Protein AF-A0A545W9U3-F1 (afdb_monomer_lite)

Radius of gyration: 33.88 Å; chains: 1; bounding box: 74×32×114 Å

Secondary structure (DSSP, 8-state):
-----------------------TTTTSB-TT-B---TTSPSSSSPBSTT-EEETTEEE-TTTSPPPPPSSBPTT-B---TTSPPPSSPBPTT-EEETTEEE-HHHHTT-

Sequence (110 aa):
MKFTTAFAAVAAFTGVASAAAIEARDTCEPEYGVCYAPGQPDPSRPCCDGLICVADRCRDPKKLAPPEPTCLAKYATCYVAGGPQPDKPCCEGLICAADRCRDPKEETAA

Structure (mmCIF, N/CA/C/O backbone):
data_AF-A0A545W9U3-F1
#
_entry.id   AF-A0A545W9U3-F1
#
loop_
_atom_site.group_PDB
_atom_site.id
_atom_site.type_symbol
_atom_site.label_atom_id
_atom_site.label_alt_id
_atom_site.label_comp_id
_atom_site.label_asym_id
_atom_site.label_entity_id
_atom_site.label_seq_id
_atom_site.pdbx_PDB_ins_code
_atom_site.Cartn_x
_atom_site.Cartn_y
_atom_site.Cartn_z
_atom_site.occupancy
_atom_site.B_iso_or_equiv
_atom_site.auth_seq_id
_atom_site.auth_comp_id
_atom_site.auth_asym_id
_atom_site.auth_atom_id
_atom_site.pdbx_PDB_model_num
ATOM 1 N N . MET A 1 1 ? 49.603 16.171 -82.600 1.00 35.59 1 MET A N 1
ATOM 2 C CA . MET A 1 1 ? 49.914 14.870 -81.977 1.00 35.59 1 MET A CA 1
ATOM 3 C C . MET A 1 1 ? 49.562 14.938 -80.501 1.00 35.59 1 MET A C 1
ATOM 5 O O . MET A 1 1 ? 49.890 15.937 -79.884 1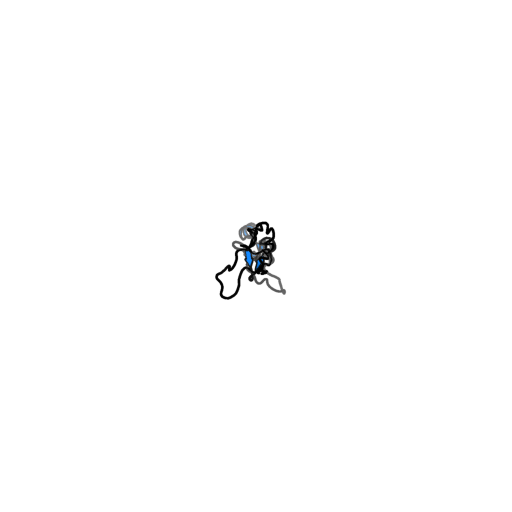.00 35.59 1 MET A O 1
ATOM 9 N N . LYS A 1 2 ? 48.960 13.852 -79.997 1.00 40.81 2 LYS A N 1
ATOM 10 C CA . LYS A 1 2 ? 48.914 13.387 -78.597 1.00 40.81 2 LYS A CA 1
ATOM 11 C C . LYS A 1 2 ? 48.114 14.213 -77.578 1.00 40.81 2 LYS A C 1
ATOM 13 O O . LYS A 1 2 ? 48.627 15.064 -76.865 1.00 40.81 2 LYS A O 1
ATOM 18 N N . PHE A 1 3 ? 46.845 13.815 -77.497 1.00 50.31 3 PHE A N 1
ATOM 19 C CA . PHE A 1 3 ? 46.022 13.806 -76.292 1.00 50.31 3 PHE A CA 1
ATOM 20 C C . PHE A 1 3 ? 46.666 12.928 -75.210 1.00 50.31 3 PHE A C 1
ATOM 22 O O . PHE A 1 3 ? 47.103 11.818 -75.520 1.00 50.31 3 PHE A O 1
ATOM 29 N N . THR A 1 4 ? 46.653 13.390 -73.957 1.00 56.72 4 THR A N 1
ATOM 30 C CA . THR A 1 4 ? 46.927 12.544 -72.787 1.00 56.72 4 THR A CA 1
ATOM 31 C C . THR A 1 4 ? 45.918 12.864 -71.675 1.00 56.72 4 THR A C 1
ATOM 33 O O . THR A 1 4 ? 45.869 13.978 -71.166 1.00 56.72 4 THR A O 1
ATOM 36 N N . THR A 1 5 ? 45.072 11.864 -71.425 1.00 56.12 5 THR A N 1
ATOM 37 C CA . THR A 1 5 ? 44.301 11.432 -70.236 1.00 56.12 5 THR A CA 1
ATOM 38 C C . THR A 1 5 ? 44.798 11.984 -68.877 1.00 56.12 5 THR A C 1
ATOM 40 O O . THR A 1 5 ? 45.991 12.199 -68.726 1.00 56.12 5 THR A O 1
ATOM 43 N N . ALA A 1 6 ? 44.000 12.183 -67.811 1.00 52.25 6 ALA A N 1
ATOM 44 C CA . ALA A 1 6 ? 43.123 11.198 -67.163 1.00 52.25 6 ALA A CA 1
ATOM 45 C C . ALA A 1 6 ? 42.349 11.754 -65.923 1.00 52.25 6 ALA A C 1
ATOM 47 O O . ALA A 1 6 ? 42.885 12.546 -65.160 1.00 52.25 6 ALA A O 1
ATOM 48 N N . PHE A 1 7 ? 41.125 11.233 -65.742 1.00 52.44 7 PHE A N 1
ATOM 49 C CA . PHE A 1 7 ? 40.384 10.823 -64.524 1.00 52.44 7 PHE A CA 1
ATOM 50 C C . PHE A 1 7 ? 40.226 11.716 -63.264 1.00 52.44 7 PHE A C 1
ATOM 52 O O . PHE A 1 7 ? 41.108 11.834 -62.427 1.00 52.44 7 PHE A O 1
ATOM 59 N N . ALA A 1 8 ? 38.976 12.180 -63.101 1.00 51.16 8 ALA A N 1
ATOM 60 C CA . ALA A 1 8 ? 38.078 12.058 -61.939 1.00 51.16 8 ALA A CA 1
ATOM 61 C C . ALA A 1 8 ? 38.610 12.254 -60.500 1.00 51.16 8 ALA A C 1
ATOM 63 O O . ALA A 1 8 ? 39.245 11.375 -59.926 1.00 51.16 8 ALA A O 1
ATOM 64 N N . ALA A 1 9 ? 38.109 13.306 -59.845 1.00 54.91 9 ALA A N 1
ATOM 65 C CA . ALA A 1 9 ? 37.859 13.308 -58.404 1.00 54.91 9 ALA A CA 1
ATOM 66 C C . ALA A 1 9 ? 36.526 14.024 -58.121 1.00 54.91 9 ALA A C 1
ATOM 68 O O . ALA A 1 9 ? 36.459 15.249 -58.045 1.00 54.91 9 ALA A O 1
ATOM 69 N N . VAL A 1 10 ? 35.443 13.249 -57.998 1.00 56.56 10 VAL A N 1
ATOM 70 C CA . VAL A 1 10 ? 34.200 13.710 -57.366 1.00 56.56 10 VAL A CA 1
ATOM 71 C C . VAL A 1 10 ? 34.453 13.663 -55.862 1.00 56.56 10 VAL A C 1
ATOM 73 O O . VAL A 1 10 ? 34.342 12.606 -55.245 1.00 56.56 10 VAL A O 1
ATOM 76 N N . ALA A 1 11 ? 34.862 14.788 -55.275 1.00 57.91 11 ALA A N 1
ATOM 77 C CA . ALA A 1 11 ? 34.883 14.928 -53.826 1.00 57.91 11 ALA A CA 1
ATOM 78 C C . ALA A 1 11 ? 33.439 15.136 -53.360 1.00 57.91 11 ALA A C 1
ATOM 80 O O . ALA A 1 11 ? 32.806 16.150 -53.653 1.00 57.91 11 ALA A O 1
ATOM 81 N N . ALA A 1 12 ? 32.915 14.099 -52.715 1.00 49.75 12 ALA A N 1
ATOM 82 C CA . ALA A 1 12 ? 31.580 14.034 -52.161 1.00 49.75 12 ALA A CA 1
ATOM 83 C C . ALA A 1 12 ? 31.296 15.214 -51.220 1.00 49.75 12 ALA A C 1
ATOM 85 O O . ALA A 1 12 ? 32.116 15.581 -50.380 1.00 49.75 12 ALA A O 1
ATOM 86 N N . PHE A 1 13 ? 30.085 15.755 -51.341 1.00 50.56 13 PHE A N 1
ATOM 87 C CA . PHE A 1 13 ? 29.460 16.610 -50.346 1.00 50.56 13 PHE A CA 1
ATOM 88 C C . PHE A 1 13 ? 29.344 15.836 -49.024 1.00 50.56 13 PHE A C 1
ATOM 90 O O . PHE A 1 13 ? 28.379 15.101 -48.818 1.00 50.56 13 PHE A O 1
ATOM 97 N N . THR A 1 14 ? 30.301 15.980 -48.108 1.00 52.69 14 THR A N 1
ATOM 98 C CA . THR A 1 14 ? 30.049 15.639 -46.705 1.00 52.69 14 THR A CA 1
ATOM 99 C C . THR A 1 14 ? 29.362 16.831 -46.077 1.00 52.69 14 THR A C 1
ATOM 101 O O . THR A 1 14 ? 29.979 17.848 -45.760 1.00 52.69 14 THR A O 1
ATOM 104 N N . GLY A 1 15 ? 28.040 16.698 -46.036 1.00 45.81 15 GLY A N 1
ATOM 105 C CA . GLY A 1 15 ? 27.109 17.666 -45.509 1.00 45.81 15 GLY A CA 1
ATOM 106 C C . GLY A 1 15 ? 27.466 18.141 -44.108 1.00 45.81 15 GLY A C 1
ATOM 107 O O . GLY A 1 15 ? 28.088 17.452 -43.301 1.00 45.81 15 GLY A O 1
ATOM 108 N N . VAL A 1 16 ? 27.006 19.357 -43.855 1.00 54.44 16 VAL A N 1
ATOM 109 C CA . VAL A 1 16 ? 26.900 19.975 -42.545 1.00 54.44 16 VAL A CA 1
ATOM 110 C C . VAL A 1 16 ? 26.032 19.063 -41.676 1.00 54.44 16 VAL A C 1
ATOM 112 O O . VAL A 1 16 ? 24.808 19.106 -41.746 1.00 54.44 16 VAL A O 1
ATOM 115 N N . ALA A 1 17 ? 26.652 18.195 -40.888 1.00 45.91 17 ALA A N 1
ATOM 116 C CA . ALA A 1 17 ? 25.996 17.600 -39.741 1.00 45.91 17 ALA A CA 1
ATOM 117 C C . ALA A 1 17 ? 26.395 18.465 -38.553 1.00 45.91 17 ALA A C 1
ATOM 119 O O . ALA A 1 17 ? 27.476 18.309 -37.986 1.00 45.91 17 ALA A O 1
ATOM 120 N N . SER A 1 18 ? 25.534 19.431 -38.225 1.00 44.44 18 SER A N 1
ATOM 121 C CA . SER A 1 18 ? 25.475 20.004 -36.886 1.00 44.44 18 SER A CA 1
ATOM 122 C C . SER A 1 18 ? 25.634 18.843 -35.917 1.00 44.44 18 SER A C 1
ATOM 124 O O . SER A 1 18 ? 24.826 17.915 -35.967 1.00 44.44 18 SER A O 1
ATOM 126 N N . ALA A 1 19 ? 26.710 18.849 -35.125 1.00 39.56 19 ALA A N 1
ATOM 127 C CA . ALA A 1 19 ? 26.887 17.897 -34.047 1.00 39.56 19 ALA A CA 1
ATOM 128 C C . ALA A 1 19 ? 25.586 17.921 -33.252 1.00 39.56 19 ALA A C 1
ATOM 130 O O . ALA A 1 19 ? 25.248 18.929 -32.626 1.00 39.56 19 ALA A O 1
ATOM 131 N N . ALA A 1 20 ? 24.803 16.856 -33.419 1.00 39.38 20 ALA A N 1
ATOM 132 C CA . ALA A 1 20 ? 23.566 16.680 -32.710 1.00 39.38 20 ALA A CA 1
ATOM 133 C C . ALA A 1 20 ? 23.922 16.849 -31.239 1.00 39.38 20 ALA A C 1
ATOM 135 O O . ALA A 1 20 ? 24.862 16.224 -30.742 1.00 39.38 20 ALA A O 1
ATOM 136 N N . ALA A 1 21 ? 23.195 17.733 -30.565 1.00 40.38 21 ALA A N 1
ATOM 137 C CA . ALA A 1 21 ? 22.996 17.606 -29.144 1.00 40.38 21 ALA A CA 1
ATOM 138 C C . ALA A 1 21 ? 22.440 16.193 -28.930 1.00 40.38 21 ALA A C 1
ATOM 140 O O . ALA A 1 21 ? 21.241 15.973 -29.064 1.00 40.38 21 ALA A O 1
ATOM 141 N N . ILE A 1 22 ? 23.326 15.214 -28.731 1.00 45.16 22 ILE A N 1
ATOM 142 C CA . ILE A 1 22 ? 22.921 13.895 -28.278 1.00 45.16 22 ILE A CA 1
ATOM 143 C C . ILE A 1 22 ? 22.509 14.134 -26.840 1.00 45.16 22 ILE A C 1
ATOM 145 O O . ILE A 1 22 ? 23.309 14.507 -25.978 1.00 45.16 22 ILE A O 1
ATOM 149 N N . GLU A 1 23 ? 21.197 14.090 -26.683 1.00 42.12 23 GLU A N 1
ATOM 150 C CA . GLU A 1 23 ? 20.459 14.417 -25.493 1.00 42.12 23 GLU A CA 1
ATOM 151 C C . GLU A 1 23 ? 21.028 13.641 -24.304 1.00 42.12 23 GLU A C 1
ATOM 153 O O . GLU A 1 23 ? 21.067 12.414 -24.289 1.00 42.12 23 GLU A O 1
ATOM 158 N N . ALA A 1 24 ? 21.374 14.351 -23.234 1.00 41.72 24 ALA A N 1
ATOM 159 C CA . ALA A 1 24 ? 21.502 13.762 -21.905 1.00 41.72 24 ALA A CA 1
ATOM 160 C C . ALA A 1 24 ? 20.111 13.376 -21.334 1.00 41.72 24 ALA A C 1
ATOM 162 O O . ALA A 1 24 ? 19.800 13.682 -20.187 1.00 41.72 24 ALA A O 1
ATOM 163 N N . ARG A 1 25 ? 19.252 12.765 -22.165 1.00 47.12 25 ARG A N 1
ATOM 164 C CA . ARG A 1 25 ? 17.919 12.229 -21.840 1.00 47.12 25 ARG A CA 1
ATOM 165 C C . ARG A 1 25 ? 17.840 10.703 -21.969 1.00 47.12 25 ARG A C 1
ATOM 167 O O . ARG A 1 25 ? 16.855 10.131 -21.532 1.00 47.12 25 ARG A O 1
ATOM 174 N N . ASP A 1 26 ? 18.873 10.043 -22.498 1.00 54.59 26 ASP A N 1
ATOM 175 C CA . ASP A 1 26 ? 18.878 8.592 -22.763 1.00 54.59 26 ASP A CA 1
ATOM 176 C C . ASP A 1 26 ? 19.371 7.706 -21.598 1.00 54.59 26 ASP A C 1
ATOM 178 O O . ASP A 1 26 ? 19.534 6.496 -21.757 1.00 54.59 26 ASP A O 1
ATOM 182 N N . THR A 1 27 ? 19.651 8.262 -20.415 1.00 75.69 27 THR A N 1
ATOM 183 C CA . THR A 1 27 ? 20.176 7.477 -19.277 1.00 75.69 27 THR A CA 1
ATOM 184 C C . THR A 1 27 ? 19.120 7.042 -18.269 1.00 75.69 27 THR A C 1
ATOM 186 O O . THR A 1 27 ? 19.445 6.269 -17.368 1.00 75.69 27 THR A O 1
ATOM 189 N N . CYS A 1 28 ? 17.878 7.505 -18.400 1.00 82.00 28 CYS A N 1
ATOM 190 C CA . CYS A 1 28 ? 16.791 7.126 -17.511 1.00 82.00 28 CYS A CA 1
ATOM 191 C C . CYS A 1 28 ? 15.500 6.853 -18.287 1.00 82.00 28 CYS A C 1
ATOM 193 O O . CYS A 1 28 ? 15.281 7.367 -19.380 1.00 82.00 28 CYS A O 1
ATOM 195 N N . GLU A 1 29 ? 14.648 6.008 -17.720 1.00 89.75 29 GLU A N 1
ATOM 196 C CA . GLU A 1 29 ? 13.389 5.598 -18.328 1.00 89.75 29 GLU A CA 1
ATOM 197 C C . GLU A 1 29 ? 12.254 6.555 -17.915 1.00 89.75 29 GLU A C 1
ATOM 199 O O . GLU A 1 29 ? 12.112 6.867 -16.723 1.00 89.75 29 GLU A O 1
ATOM 204 N N . PRO A 1 30 ? 11.433 7.030 -18.870 1.00 90.88 30 PRO A N 1
ATOM 205 C CA . PRO A 1 30 ? 10.297 7.900 -18.581 1.00 90.88 30 PRO A CA 1
ATOM 206 C C . PRO A 1 30 ? 9.185 7.136 -17.847 1.00 90.88 30 PRO A C 1
ATOM 208 O O . PRO A 1 30 ? 9.258 5.923 -17.645 1.00 90.88 30 PRO A O 1
ATOM 211 N N . GLU A 1 31 ? 8.104 7.825 -17.470 1.00 89.38 31 GLU A N 1
ATOM 212 C CA . GLU A 1 31 ? 6.928 7.164 -16.891 1.00 89.38 31 GLU A CA 1
ATOM 213 C C . GLU A 1 31 ? 6.433 6.042 -17.822 1.00 89.38 31 GLU A C 1
ATOM 215 O O . GLU A 1 31 ? 6.294 6.234 -19.028 1.00 89.38 31 GLU A O 1
ATOM 220 N N . TYR A 1 32 ? 6.174 4.859 -17.262 1.00 89.88 32 TYR A N 1
ATOM 221 C CA . TYR A 1 32 ? 5.857 3.614 -17.976 1.00 89.88 32 TYR A CA 1
ATOM 222 C C . TYR A 1 32 ? 6.987 2.974 -18.801 1.00 89.88 32 TYR A C 1
ATOM 224 O O . TYR A 1 32 ? 6.742 1.900 -19.363 1.00 89.88 32 TYR A O 1
ATOM 232 N N . GLY A 1 33 ? 8.191 3.554 -18.823 1.00 89.62 33 GLY A N 1
ATOM 233 C CA . GLY A 1 33 ? 9.403 2.931 -19.362 1.00 89.62 33 GLY A CA 1
ATOM 234 C C . GLY A 1 33 ? 9.799 1.668 -18.592 1.00 89.62 33 GLY A C 1
ATOM 235 O O . GLY A 1 33 ? 9.346 1.455 -17.464 1.00 89.62 33 GLY A O 1
ATOM 236 N N . VAL A 1 34 ? 10.588 0.793 -19.220 1.00 89.62 34 VAL A N 1
ATOM 237 C CA . VAL A 1 34 ? 10.931 -0.534 -18.676 1.00 89.62 34 VAL A CA 1
ATOM 238 C C . VAL A 1 34 ? 12.213 -0.428 -17.859 1.00 89.62 34 VAL A C 1
ATOM 240 O O . VAL A 1 34 ? 13.295 -0.253 -18.410 1.00 89.62 34 VAL A O 1
ATOM 243 N N . CYS A 1 35 ? 12.093 -0.556 -16.540 1.00 88.38 35 CYS A N 1
ATOM 244 C CA . CYS A 1 35 ? 13.217 -0.430 -15.607 1.00 88.38 35 CYS A CA 1
ATOM 245 C C . CYS A 1 35 ? 13.819 -1.774 -15.189 1.00 88.38 35 CYS A C 1
ATOM 247 O O . CYS A 1 35 ? 14.962 -1.801 -14.733 1.00 88.38 35 CYS A O 1
ATOM 249 N N . TYR A 1 36 ? 13.093 -2.881 -15.374 1.00 87.38 36 TYR A N 1
ATOM 250 C CA . TYR A 1 36 ? 13.593 -4.234 -15.139 1.00 87.38 36 TYR A CA 1
ATOM 251 C C . TYR A 1 36 ? 13.406 -5.097 -16.384 1.00 87.38 36 TYR A C 1
ATOM 253 O O . TYR A 1 36 ? 12.335 -5.117 -16.992 1.00 87.38 36 TYR A O 1
ATOM 261 N N . ALA A 1 37 ? 14.452 -5.835 -16.747 1.00 80.31 37 ALA A N 1
ATOM 262 C CA . ALA A 1 37 ? 14.385 -6.888 -17.746 1.00 80.31 37 ALA A CA 1
ATOM 263 C C . ALA A 1 37 ? 14.914 -8.200 -17.142 1.00 80.31 37 ALA A C 1
ATOM 265 O O . ALA A 1 37 ? 15.957 -8.193 -16.481 1.00 80.31 37 ALA A O 1
ATOM 266 N N . PRO A 1 38 ? 14.244 -9.342 -17.377 1.00 77.56 38 PRO A N 1
ATOM 267 C CA . PRO A 1 38 ? 14.690 -10.620 -16.839 1.00 77.56 38 PRO A CA 1
ATOM 268 C C . PRO A 1 38 ? 16.112 -10.944 -17.317 1.00 77.56 38 PRO A C 1
ATOM 270 O O . PRO A 1 38 ? 16.411 -10.885 -18.510 1.00 77.56 38 PRO A O 1
ATOM 273 N N . GLY A 1 39 ? 16.992 -11.293 -16.374 1.00 76.12 39 GLY A N 1
ATOM 274 C CA . GLY A 1 39 ? 18.399 -11.607 -16.650 1.00 76.12 39 GLY A CA 1
ATOM 275 C C . GLY A 1 39 ? 19.350 -10.403 -16.681 1.00 76.12 39 GLY A C 1
ATOM 276 O O . GLY A 1 39 ? 20.526 -10.580 -16.993 1.00 76.12 39 GLY A O 1
ATOM 277 N N . GLN A 1 40 ? 18.877 -9.201 -16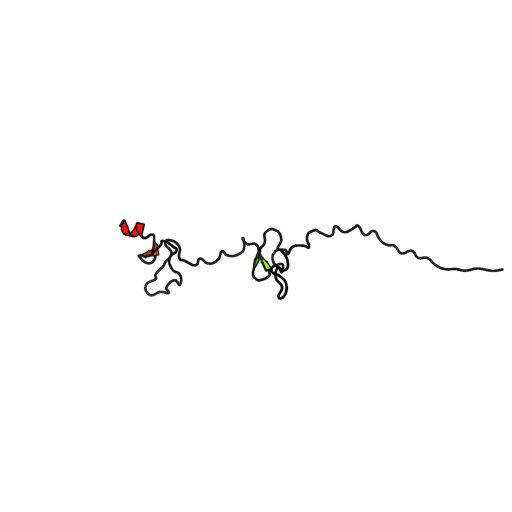.350 1.00 75.44 40 GLN A N 1
ATOM 278 C CA . GLN A 1 40 ? 19.695 -8.003 -16.131 1.00 75.44 40 GLN A CA 1
ATOM 279 C C . GLN A 1 40 ? 19.757 -7.658 -14.627 1.00 75.44 40 GLN A C 1
ATOM 281 O O . GLN A 1 40 ? 18.905 -8.120 -13.863 1.00 75.44 40 GLN A O 1
ATOM 286 N N . PRO A 1 41 ? 20.758 -6.880 -14.168 1.00 70.25 41 PRO A N 1
ATOM 287 C CA . PRO A 1 41 ? 20.775 -6.363 -12.798 1.00 70.25 41 PRO A CA 1
ATOM 288 C C . PRO A 1 41 ? 19.536 -5.498 -12.517 1.00 70.25 41 PRO A C 1
ATOM 290 O O . PRO A 1 41 ? 18.989 -4.886 -13.434 1.00 70.25 41 PRO A O 1
ATOM 293 N N . ASP A 1 42 ? 19.096 -5.465 -11.256 1.00 68.38 42 ASP A N 1
ATOM 294 C CA . ASP A 1 42 ? 17.943 -4.683 -10.791 1.00 68.38 42 ASP A CA 1
ATOM 295 C C . ASP A 1 42 ? 18.391 -3.349 -10.150 1.00 68.38 42 ASP A C 1
ATOM 297 O O . ASP A 1 42 ? 19.256 -3.378 -9.266 1.00 68.38 42 ASP A O 1
ATOM 301 N N . PRO A 1 43 ? 17.829 -2.191 -10.560 1.00 64.06 43 PRO A N 1
ATOM 302 C CA . PRO A 1 43 ? 17.105 -1.964 -11.809 1.00 64.06 43 PRO A CA 1
ATOM 303 C C . PRO A 1 43 ? 18.078 -1.927 -12.996 1.00 64.06 43 PRO A C 1
ATOM 305 O O . PRO A 1 43 ? 19.194 -1.412 -12.906 1.00 64.06 43 PRO A O 1
ATOM 308 N N . SER A 1 44 ? 17.640 -2.435 -14.143 1.00 70.69 44 SER A N 1
ATOM 309 C CA . SER A 1 44 ? 18.461 -2.495 -15.358 1.00 70.69 44 SER A CA 1
ATOM 310 C C . SER A 1 44 ? 18.679 -1.104 -15.943 1.00 70.69 44 SER A C 1
ATOM 312 O O . SER A 1 44 ? 19.696 -0.844 -16.588 1.00 70.69 44 SER A O 1
ATOM 314 N N . ARG A 1 45 ? 17.718 -0.204 -15.697 1.00 79.62 45 ARG A N 1
ATOM 315 C CA . ARG A 1 45 ? 17.783 1.222 -16.012 1.00 79.62 45 ARG A CA 1
ATOM 316 C C . ARG A 1 45 ? 17.091 2.047 -14.923 1.00 79.62 45 ARG A C 1
ATOM 318 O O . ARG A 1 45 ? 16.013 1.656 -14.472 1.00 79.62 45 ARG A O 1
ATOM 325 N N . PRO A 1 46 ? 17.672 3.183 -14.498 1.00 87.31 46 PRO A N 1
ATOM 326 C CA . PRO A 1 46 ? 17.041 4.055 -13.515 1.00 87.31 46 PRO A CA 1
ATOM 327 C C . PRO A 1 46 ? 15.833 4.774 -14.128 1.00 87.31 46 PRO A C 1
ATOM 329 O O . PRO A 1 46 ? 15.827 5.086 -15.316 1.00 87.31 46 PRO A O 1
ATOM 332 N N . CYS A 1 47 ? 14.821 5.077 -13.321 1.00 90.50 47 CYS A N 1
ATOM 333 C CA . CYS A 1 47 ? 13.679 5.877 -13.760 1.00 90.50 47 CYS A CA 1
ATOM 334 C C . CYS A 1 47 ? 13.962 7.382 -13.605 1.00 90.50 47 CYS A C 1
ATOM 336 O O . CYS A 1 47 ? 14.605 7.794 -12.638 1.00 90.50 47 CYS A O 1
ATOM 338 N N . CYS A 1 48 ? 13.492 8.206 -14.546 1.00 90.00 48 CYS A N 1
ATOM 339 C CA . CYS A 1 48 ? 13.675 9.662 -14.498 1.00 90.00 48 CYS A CA 1
ATOM 340 C C . CYS A 1 48 ? 12.819 10.320 -13.401 1.00 90.00 48 CYS A C 1
ATOM 342 O O . CYS A 1 48 ? 11.873 9.722 -12.902 1.00 90.00 48 CYS A O 1
ATOM 344 N N . ASP A 1 49 ? 13.118 11.576 -13.053 1.00 88.19 49 ASP A N 1
ATOM 345 C CA . ASP A 1 49 ? 12.187 12.494 -12.369 1.00 88.19 49 ASP A CA 1
ATOM 346 C C . ASP A 1 49 ? 11.565 11.986 -11.048 1.00 88.19 49 ASP A C 1
ATOM 348 O O . ASP A 1 49 ? 10.446 12.349 -10.685 1.00 88.19 49 ASP A O 1
ATOM 352 N N . GLY A 1 50 ? 12.294 11.147 -10.302 1.00 86.00 50 GLY A N 1
ATOM 353 C CA . GLY A 1 50 ? 11.830 10.599 -9.019 1.00 86.00 50 GLY A CA 1
ATOM 354 C C . GLY A 1 50 ? 10.771 9.496 -9.143 1.00 86.00 50 GLY A C 1
ATOM 355 O O . GLY A 1 50 ? 10.131 9.142 -8.152 1.00 86.00 50 GLY A O 1
ATOM 356 N N . LEU A 1 51 ? 10.585 8.951 -10.345 1.00 91.44 51 LEU A N 1
ATOM 357 C CA . LEU A 1 51 ? 9.810 7.739 -10.586 1.00 91.44 51 LEU A CA 1
ATOM 358 C C . LEU A 1 51 ? 10.502 6.526 -9.936 1.00 91.44 51 LEU A C 1
ATOM 360 O O . LEU A 1 51 ? 11.725 6.489 -9.795 1.00 91.44 51 LEU A O 1
ATOM 364 N N . ILE A 1 52 ? 9.723 5.507 -9.577 1.00 90.81 52 ILE A N 1
ATOM 365 C CA . ILE A 1 52 ? 10.227 4.256 -8.994 1.00 90.81 52 ILE A CA 1
ATOM 366 C C . ILE A 1 52 ? 9.907 3.055 -9.886 1.00 90.81 52 ILE A C 1
ATOM 368 O O . ILE A 1 52 ? 8.907 3.059 -10.605 1.00 90.81 52 ILE A O 1
ATOM 372 N N . CYS A 1 53 ? 10.753 2.025 -9.836 1.00 90.50 53 CYS A N 1
ATOM 373 C CA . CYS A 1 53 ? 10.536 0.785 -10.575 1.00 90.50 53 CYS A CA 1
ATOM 374 C C . CYS A 1 53 ? 9.532 -0.106 -9.833 1.00 90.50 53 CYS A C 1
ATOM 376 O O . CYS A 1 53 ? 9.811 -0.568 -8.729 1.00 90.50 53 CYS A O 1
ATOM 378 N N . VAL A 1 54 ? 8.353 -0.327 -10.417 1.00 89.25 54 VAL A N 1
ATOM 379 C CA . VAL A 1 54 ? 7.287 -1.165 -9.848 1.00 89.25 54 VAL A CA 1
ATOM 380 C C . VAL A 1 54 ? 6.699 -2.035 -10.948 1.00 89.25 54 VAL A C 1
ATOM 382 O O . VAL A 1 54 ? 6.243 -1.515 -11.967 1.00 89.25 54 VAL A O 1
ATOM 385 N N . ALA A 1 55 ? 6.686 -3.355 -10.731 1.00 87.50 55 ALA A N 1
ATOM 386 C CA . ALA A 1 55 ? 6.245 -4.336 -11.727 1.00 87.50 55 ALA A CA 1
ATOM 387 C C . ALA A 1 55 ? 6.906 -4.092 -13.101 1.00 87.50 55 ALA A C 1
ATOM 389 O O . ALA A 1 55 ? 6.237 -3.879 -14.113 1.00 87.50 55 ALA A O 1
ATOM 390 N N . ASP A 1 56 ? 8.239 -4.037 -13.089 1.00 90.00 56 ASP A N 1
ATOM 391 C CA . ASP A 1 56 ? 9.127 -3.865 -14.245 1.00 90.00 56 ASP A CA 1
ATOM 392 C C . ASP A 1 56 ? 9.053 -2.521 -14.974 1.00 90.00 56 ASP A C 1
ATOM 394 O O . ASP A 1 56 ? 9.748 -2.311 -15.974 1.00 90.00 56 ASP A O 1
ATOM 398 N N . ARG A 1 57 ? 8.239 -1.581 -14.482 1.00 91.25 57 ARG A N 1
ATOM 399 C CA . ARG A 1 57 ? 8.054 -0.279 -15.121 1.00 91.25 57 ARG A CA 1
ATOM 400 C C . ARG A 1 57 ? 8.207 0.892 -14.173 1.00 91.25 57 ARG A C 1
ATOM 402 O O . ARG A 1 57 ? 7.838 0.831 -13.004 1.00 91.25 57 ARG A O 1
ATOM 409 N N . CYS A 1 58 ? 8.665 2.005 -14.722 1.00 92.50 58 CYS A N 1
ATOM 410 C CA . CYS A 1 58 ? 8.713 3.268 -14.011 1.00 92.50 58 CYS A CA 1
ATOM 411 C C . CYS A 1 58 ? 7.296 3.776 -13.730 1.00 92.50 58 CYS A C 1
ATOM 413 O O . CYS A 1 58 ? 6.430 3.823 -14.616 1.00 92.50 58 CYS A O 1
ATOM 415 N N . ARG A 1 59 ? 7.043 4.135 -12.476 1.00 92.50 59 ARG A N 1
ATOM 416 C CA . ARG A 1 59 ? 5.761 4.634 -11.981 1.00 92.50 59 ARG A CA 1
ATOM 417 C C . ARG A 1 59 ? 5.990 5.835 -11.086 1.00 92.50 59 ARG A C 1
ATOM 419 O O . ARG A 1 59 ? 6.938 5.864 -10.305 1.00 92.50 59 ARG A O 1
ATOM 426 N N . ASP A 1 60 ? 5.093 6.807 -11.187 1.00 92.19 60 ASP A N 1
ATOM 427 C CA . ASP A 1 60 ? 5.050 7.903 -10.230 1.00 92.19 60 ASP A CA 1
ATOM 428 C C . ASP A 1 60 ? 4.565 7.344 -8.885 1.00 92.19 60 ASP A C 1
ATOM 430 O O . ASP A 1 60 ? 3.430 6.856 -8.816 1.00 92.19 60 ASP A O 1
ATOM 434 N N . PRO A 1 61 ? 5.380 7.402 -7.815 1.00 88.12 61 PRO A N 1
ATOM 435 C CA . PRO A 1 61 ? 4.976 6.903 -6.506 1.00 88.12 61 PRO A CA 1
ATOM 436 C C . PRO A 1 61 ? 3.706 7.584 -5.982 1.00 88.12 61 PRO A C 1
ATOM 438 O O . PRO A 1 61 ? 2.971 6.978 -5.211 1.00 88.12 61 PRO A O 1
ATOM 441 N N . LYS A 1 62 ? 3.392 8.807 -6.430 1.00 87.25 62 LYS A N 1
ATOM 442 C CA . LYS A 1 62 ? 2.163 9.528 -6.061 1.00 87.25 62 LYS A CA 1
ATOM 443 C C . LYS A 1 62 ? 0.912 8.971 -6.741 1.00 87.25 62 LYS A C 1
ATOM 445 O O . LYS A 1 62 ? -0.190 9.214 -6.258 1.00 87.25 62 LYS A O 1
ATOM 450 N N . LYS A 1 63 ? 1.067 8.270 -7.870 1.00 87.44 63 LYS A N 1
ATOM 451 C CA . LYS A 1 63 ? -0.028 7.617 -8.612 1.00 87.44 63 LYS A CA 1
ATOM 452 C C . LYS A 1 63 ? -0.223 6.161 -8.201 1.00 87.44 63 LYS A C 1
ATOM 454 O O . LYS A 1 63 ? -1.208 5.543 -8.604 1.00 87.44 63 LYS A O 1
ATOM 459 N N . LEU A 1 64 ? 0.710 5.598 -7.436 1.00 85.00 64 LEU A N 1
ATOM 460 C CA . LEU A 1 64 ? 0.533 4.282 -6.850 1.00 85.00 64 LEU A CA 1
ATOM 461 C C . LEU A 1 64 ? -0.463 4.394 -5.702 1.00 85.00 64 LEU A C 1
ATOM 463 O O . LEU A 1 64 ? -0.363 5.288 -4.860 1.00 85.00 64 LEU A O 1
ATOM 467 N N . ALA A 1 65 ? -1.434 3.482 -5.681 1.00 77.75 65 ALA A N 1
ATOM 468 C CA . ALA A 1 65 ? -2.284 3.344 -4.514 1.00 77.75 65 ALA A CA 1
ATOM 469 C C . ALA A 1 65 ? -1.380 3.085 -3.297 1.00 77.75 65 ALA A C 1
ATOM 471 O O . ALA A 1 65 ? -0.435 2.292 -3.407 1.00 77.75 65 ALA A O 1
ATOM 472 N N . PRO A 1 66 ? -1.630 3.749 -2.154 1.00 74.06 66 PRO A N 1
ATOM 473 C CA . PRO A 1 66 ? -0.919 3.413 -0.935 1.00 74.06 66 PRO A CA 1
ATOM 474 C C . PRO A 1 66 ? -1.117 1.918 -0.656 1.00 74.06 66 PRO A C 1
ATOM 476 O O . PRO A 1 66 ? -2.175 1.375 -0.998 1.00 74.06 66 PRO A O 1
ATOM 479 N N . PRO A 1 67 ? -0.120 1.241 -0.060 1.00 72.81 67 PRO A N 1
ATOM 480 C CA . PRO A 1 67 ? -0.290 -0.148 0.333 1.00 72.81 67 PRO A CA 1
ATOM 481 C C . PRO A 1 67 ? -1.557 -0.272 1.178 1.00 72.81 67 PRO A C 1
ATOM 483 O O . PRO A 1 67 ? -1.830 0.586 2.025 1.00 72.81 67 PRO A O 1
ATOM 486 N N . GLU A 1 68 ? -2.347 -1.317 0.926 1.00 77.62 68 GLU A N 1
ATOM 487 C CA . GLU A 1 68 ? -3.527 -1.556 1.743 1.00 77.62 68 GLU A CA 1
ATOM 488 C C . GLU A 1 68 ? -3.105 -1.672 3.212 1.00 77.62 68 GLU A C 1
ATOM 490 O O . GLU A 1 68 ? -2.124 -2.358 3.521 1.00 77.62 68 GLU A O 1
ATOM 495 N N . PRO A 1 69 ? -3.825 -1.016 4.135 1.00 82.38 69 PRO A N 1
ATOM 496 C CA . PRO A 1 69 ? -3.486 -1.098 5.542 1.00 82.38 69 PRO A CA 1
ATOM 497 C C . PRO A 1 69 ? -3.594 -2.557 5.993 1.00 82.38 69 PRO A C 1
ATOM 499 O O . PRO A 1 69 ? -4.557 -3.254 5.662 1.00 82.38 69 PRO A O 1
ATOM 502 N N . THR A 1 70 ? -2.600 -3.019 6.747 1.00 90.25 70 THR A N 1
ATOM 503 C CA . THR A 1 70 ? -2.543 -4.380 7.308 1.00 90.25 70 THR A CA 1
ATOM 504 C C . THR A 1 70 ? -3.422 -4.539 8.550 1.00 90.25 70 THR A C 1
ATOM 506 O O . THR A 1 70 ? -3.583 -5.645 9.058 1.00 90.25 70 THR A O 1
ATOM 509 N N . CYS A 1 71 ? -4.003 -3.439 9.033 1.00 93.62 71 CYS A N 1
ATOM 510 C CA . CYS A 1 71 ? -4.825 -3.379 10.229 1.00 93.62 71 CYS A CA 1
ATOM 511 C C . CYS A 1 71 ? -5.996 -2.400 10.064 1.00 93.62 71 CYS A C 1
ATOM 513 O O . CYS A 1 71 ? -5.999 -1.523 9.198 1.00 93.62 71 CYS A O 1
ATOM 515 N N . LEU A 1 72 ? -7.006 -2.559 10.912 1.00 94.00 72 LEU A N 1
ATOM 516 C CA . LEU A 1 72 ? -8.188 -1.715 10.989 1.00 94.00 72 LEU A CA 1
ATOM 517 C C . LEU A 1 72 ? -7.893 -0.464 11.827 1.00 94.00 72 LEU A C 1
ATOM 519 O O . LEU A 1 72 ? -7.471 -0.557 12.983 1.00 94.00 72 LEU A O 1
ATOM 523 N N . ALA A 1 73 ? -8.139 0.710 11.247 1.00 93.69 73 ALA A N 1
ATOM 524 C CA . ALA A 1 73 ? -7.949 1.996 11.915 1.00 93.69 73 ALA A CA 1
ATOM 525 C C . ALA A 1 73 ? -8.892 2.184 13.120 1.00 93.69 73 ALA A C 1
ATOM 527 O O . ALA A 1 73 ? -9.886 1.472 13.274 1.00 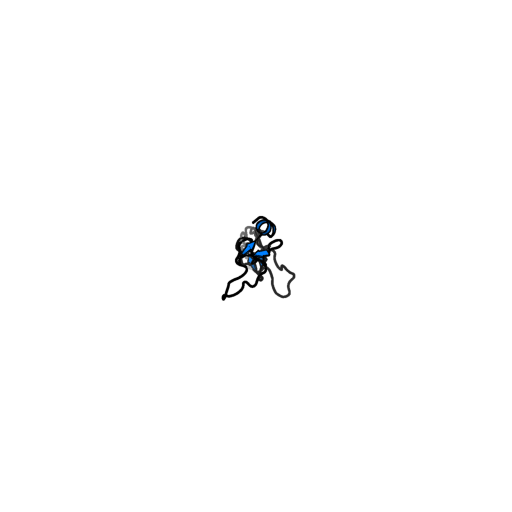93.69 73 ALA A O 1
ATOM 528 N N . LYS A 1 74 ? -8.631 3.194 13.960 1.00 93.62 74 LYS A N 1
ATOM 529 C CA . LYS A 1 74 ? -9.550 3.581 15.042 1.00 93.62 74 LYS A CA 1
ATOM 530 C C . LYS A 1 74 ? -10.954 3.836 14.478 1.00 93.62 74 LYS A C 1
ATOM 532 O O . LYS A 1 74 ? -11.118 4.491 13.453 1.00 93.62 74 LYS A O 1
ATOM 537 N N . TYR A 1 75 ? -11.955 3.277 15.145 1.00 93.50 75 TYR A N 1
ATOM 538 C CA . TYR A 1 75 ? -13.365 3.235 14.759 1.00 93.50 75 TYR A CA 1
ATOM 539 C C . TYR A 1 75 ? -13.693 2.499 13.456 1.00 93.50 75 TYR A C 1
ATOM 541 O O . TYR A 1 75 ? -14.844 2.537 13.012 1.00 93.50 75 TYR A O 1
ATOM 549 N N . ALA A 1 76 ? -12.747 1.787 12.846 1.00 93.69 76 ALA A N 1
ATOM 550 C CA . ALA A 1 76 ? -13.092 0.812 11.823 1.00 93.69 76 ALA A CA 1
ATOM 551 C C . ALA A 1 76 ? -13.873 -0.350 12.453 1.00 93.69 76 ALA A C 1
ATOM 553 O O . ALA A 1 76 ? -13.709 -0.669 13.633 1.00 93.69 76 ALA A O 1
ATOM 554 N N . THR A 1 77 ? -14.762 -0.950 11.669 1.00 94.25 77 THR A N 1
ATOM 555 C CA . THR A 1 77 ? -15.575 -2.090 12.097 1.00 94.25 77 THR A CA 1
ATOM 556 C C . THR A 1 77 ? -14.683 -3.316 12.232 1.00 94.25 77 THR A C 1
ATOM 558 O O . THR A 1 77 ? -14.071 -3.717 11.248 1.00 94.25 77 THR A O 1
ATOM 561 N N . CYS A 1 78 ? -14.604 -3.884 13.433 1.00 92.62 78 CYS A N 1
ATOM 562 C CA . CYS A 1 78 ? -13.820 -5.086 13.735 1.00 92.62 78 CYS A CA 1
ATOM 563 C C . CYS A 1 78 ? -14.686 -6.334 13.916 1.00 92.62 78 CYS A C 1
ATOM 565 O O . CYS A 1 78 ? -14.161 -7.443 13.915 1.00 92.62 78 CYS A O 1
ATOM 567 N N . TYR A 1 79 ? -16.002 -6.162 14.047 1.00 93.38 79 TYR A N 1
ATOM 568 C CA . TYR A 1 79 ? -16.950 -7.262 14.106 1.00 93.38 79 TYR A CA 1
ATOM 569 C C . TYR A 1 79 ? -18.266 -6.874 13.434 1.00 93.38 79 TYR A C 1
ATOM 571 O O . TYR A 1 79 ? -18.709 -5.731 13.523 1.00 93.38 79 TYR A O 1
ATOM 579 N N . VAL A 1 80 ? -18.898 -7.827 12.752 1.00 91.88 80 VAL A N 1
ATOM 580 C CA . VAL A 1 80 ? -20.240 -7.656 12.174 1.00 91.88 80 VAL A CA 1
ATOM 581 C C . VAL A 1 80 ? -21.116 -8.831 12.593 1.00 91.88 80 VAL A C 1
ATOM 583 O O . VAL A 1 80 ? -20.869 -9.968 12.192 1.00 91.88 80 VAL A O 1
ATOM 586 N N . ALA A 1 81 ? -22.164 -8.583 13.381 1.00 89.31 81 ALA A N 1
ATOM 587 C CA . ALA A 1 81 ? -23.084 -9.639 13.801 1.00 89.31 81 ALA A CA 1
ATOM 588 C C . ALA A 1 81 ? -23.821 -10.244 12.591 1.00 89.31 81 ALA A C 1
ATOM 590 O O . ALA A 1 81 ? -24.548 -9.548 11.885 1.00 89.31 81 ALA A O 1
ATOM 591 N N . GLY A 1 82 ? -23.628 -11.544 12.345 1.00 89.12 82 GLY A N 1
ATOM 592 C CA . GLY A 1 82 ? -24.270 -12.260 11.234 1.00 89.12 82 GLY A CA 1
ATOM 593 C C . GLY A 1 82 ? -23.766 -11.882 9.835 1.00 89.12 82 GLY A C 1
ATOM 594 O O . GLY A 1 82 ? -24.380 -12.283 8.849 1.00 89.12 82 GLY A O 1
ATOM 595 N N . GLY A 1 83 ? -22.673 -11.120 9.737 1.00 89.00 83 GLY A N 1
ATOM 596 C CA . GLY A 1 83 ? -22.075 -10.685 8.476 1.00 89.00 83 GLY A CA 1
ATOM 597 C C . GLY A 1 83 ? -20.647 -11.202 8.269 1.00 89.00 83 GLY A C 1
ATOM 598 O O . GLY A 1 83 ? -20.107 -11.913 9.124 1.00 89.00 83 GLY A O 1
ATOM 599 N N . PRO A 1 84 ? -20.022 -10.849 7.132 1.00 88.44 84 PRO A N 1
ATOM 600 C CA . PRO A 1 84 ? -18.618 -11.148 6.893 1.00 88.44 84 PRO A CA 1
ATOM 601 C C . PRO A 1 84 ? -17.751 -10.415 7.920 1.00 88.44 84 PRO A C 1
ATOM 603 O O . PRO A 1 84 ? -17.890 -9.206 8.114 1.00 88.44 84 PRO A O 1
ATOM 606 N N . GLN A 1 85 ? -16.868 -11.162 8.582 1.00 87.44 85 GLN A N 1
ATOM 607 C CA . GLN A 1 85 ? -15.911 -10.576 9.512 1.00 87.44 85 GLN A CA 1
ATOM 608 C C . GLN A 1 85 ? -14.765 -9.924 8.736 1.00 87.44 85 GLN A C 1
ATOM 610 O O . GLN A 1 85 ? -14.334 -10.483 7.723 1.00 87.44 85 GLN A O 1
ATOM 615 N N . PRO A 1 86 ? -14.260 -8.770 9.197 1.00 88.00 86 PRO A N 1
ATOM 616 C CA . PRO A 1 86 ? -13.051 -8.195 8.637 1.00 88.00 86 PRO A CA 1
ATOM 617 C C . PRO A 1 86 ? -11.873 -9.152 8.849 1.00 88.00 86 PRO A C 1
ATOM 619 O O . PRO A 1 86 ? -11.699 -9.748 9.909 1.00 88.00 86 PRO A O 1
ATOM 622 N N . ASP A 1 87 ? -11.047 -9.279 7.821 1.00 88.75 87 ASP A N 1
ATOM 623 C CA . ASP A 1 87 ? -9.879 -10.160 7.737 1.00 88.75 87 ASP A CA 1
ATOM 624 C C . ASP A 1 87 ? -8.644 -9.611 8.471 1.00 88.75 87 ASP A C 1
ATOM 626 O O . ASP A 1 87 ? -7.603 -10.266 8.530 1.00 88.75 87 ASP A O 1
ATOM 630 N N . LYS A 1 88 ? -8.753 -8.410 9.049 1.00 90.56 88 LYS A N 1
ATOM 631 C CA . LYS A 1 88 ? -7.640 -7.661 9.637 1.00 90.56 88 LYS A CA 1
ATOM 632 C C . LYS A 1 88 ? -7.889 -7.377 11.120 1.00 90.56 88 LYS A C 1
ATOM 634 O O . LYS A 1 88 ? -9.013 -7.042 11.492 1.00 90.56 88 LYS A O 1
ATOM 639 N N . PRO A 1 89 ? -6.855 -7.455 11.976 1.00 93.00 89 PRO A N 1
ATOM 640 C CA . PRO A 1 89 ? -6.965 -7.035 13.368 1.00 93.00 89 PRO A CA 1
ATOM 641 C C . PRO A 1 89 ? -7.037 -5.506 13.473 1.00 93.00 89 PRO A C 1
ATOM 643 O O . PRO A 1 89 ? -6.676 -4.788 12.540 1.00 93.00 89 PRO A O 1
ATOM 646 N N . CYS A 1 90 ? -7.444 -4.993 14.634 1.00 94.88 90 CYS A N 1
ATOM 647 C CA . CYS A 1 90 ? -7.262 -3.578 14.954 1.00 94.88 90 CYS A CA 1
ATOM 648 C C . CYS A 1 90 ? -5.775 -3.200 14.967 1.00 94.88 90 CYS A C 1
ATOM 650 O O . CYS A 1 90 ? -4.924 -4.017 15.323 1.00 94.88 90 CYS A O 1
ATOM 652 N N . CYS A 1 91 ? -5.460 -1.971 14.551 1.00 94.81 91 CYS A N 1
ATOM 653 C CA . CYS A 1 91 ? -4.090 -1.462 14.592 1.00 94.81 91 CYS A CA 1
ATOM 654 C C . CYS A 1 91 ? -3.530 -1.438 16.023 1.00 94.81 91 CYS A C 1
ATOM 656 O O . CYS A 1 91 ? -4.280 -1.473 16.998 1.00 94.81 91 CYS A O 1
ATOM 658 N N . GLU A 1 92 ? -2.201 -1.392 16.139 1.00 92.44 92 GLU A N 1
ATOM 659 C CA . GLU A 1 92 ? -1.486 -1.491 17.415 1.00 92.44 92 GLU A CA 1
ATOM 660 C C . GLU A 1 92 ? -2.050 -0.541 18.485 1.00 92.44 92 GLU A C 1
ATOM 662 O O . GLU A 1 92 ? -2.287 0.640 18.235 1.00 92.44 92 GLU 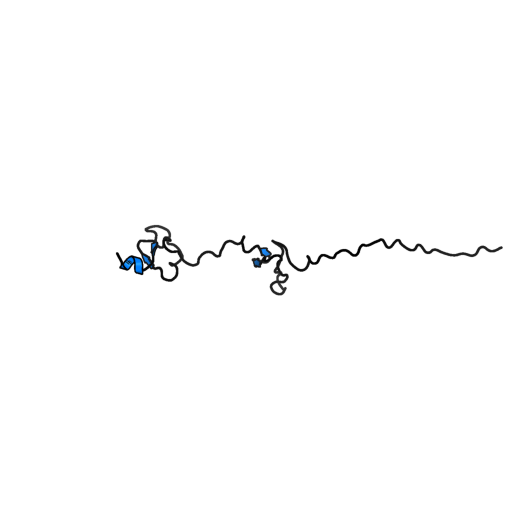A O 1
ATOM 667 N N . GLY A 1 93 ? -2.283 -1.079 19.685 1.00 91.31 93 GLY A N 1
ATOM 668 C CA . GLY A 1 93 ? -2.840 -0.337 20.818 1.00 91.31 93 GLY A CA 1
ATOM 669 C C . GLY A 1 93 ? -4.368 -0.246 20.853 1.00 91.31 93 GLY A C 1
ATOM 670 O O . GLY A 1 93 ? -4.908 0.132 21.890 1.00 91.31 93 GLY A O 1
ATOM 671 N N . LEU A 1 94 ? -5.071 -0.638 19.786 1.00 94.62 94 LEU A N 1
ATOM 672 C CA . LEU A 1 94 ? -6.532 -0.673 19.742 1.00 94.62 94 LEU A CA 1
ATOM 673 C C . LEU A 1 94 ? -7.072 -2.071 20.072 1.00 94.62 94 LEU A C 1
ATOM 675 O O . LEU A 1 94 ? -6.478 -3.091 19.724 1.00 94.62 94 LEU A O 1
ATOM 679 N N . ILE A 1 95 ? -8.249 -2.115 20.689 1.00 93.81 95 ILE A N 1
ATOM 680 C CA . ILE A 1 95 ? -9.012 -3.340 20.946 1.00 93.81 95 ILE A CA 1
ATOM 681 C C . ILE A 1 95 ? -10.309 -3.340 20.139 1.00 93.81 95 ILE A C 1
ATOM 683 O O . ILE A 1 95 ? -10.845 -2.281 19.817 1.00 93.81 95 ILE A O 1
ATOM 687 N N . CYS A 1 96 ? -10.835 -4.524 19.829 1.00 92.94 96 CYS A N 1
ATOM 688 C CA . CYS A 1 96 ? -12.180 -4.641 19.277 1.00 92.94 96 CYS A CA 1
ATOM 689 C C . CYS A 1 96 ? -13.203 -4.556 20.417 1.00 92.94 96 CYS A C 1
ATOM 691 O O . CYS A 1 96 ? -13.298 -5.479 21.226 1.00 92.94 96 CYS A O 1
ATOM 693 N N . ALA A 1 97 ? -13.938 -3.447 20.498 1.00 92.19 97 ALA A N 1
ATOM 694 C CA . ALA A 1 97 ? -14.940 -3.190 21.528 1.00 92.19 97 ALA A CA 1
ATOM 695 C C . ALA A 1 97 ? -16.186 -2.543 20.910 1.00 92.19 97 ALA A C 1
ATOM 697 O O . ALA A 1 97 ? -16.082 -1.602 20.118 1.00 92.19 97 ALA A O 1
ATOM 698 N N . ALA A 1 98 ? -17.368 -3.070 21.249 1.00 89.62 98 ALA A N 1
ATOM 699 C CA . ALA A 1 98 ? -18.641 -2.666 20.642 1.00 89.62 98 ALA A CA 1
ATOM 700 C C . ALA A 1 98 ? -18.557 -2.601 19.100 1.00 89.62 98 ALA A C 1
ATOM 702 O O . ALA A 1 98 ? -18.861 -1.581 18.480 1.00 89.62 98 ALA A O 1
ATOM 703 N N . ASP A 1 99 ? -18.061 -3.686 18.499 1.00 93.00 99 ASP A N 1
ATOM 704 C CA . ASP A 1 99 ? -17.947 -3.903 17.050 1.00 93.00 99 ASP A CA 1
ATOM 705 C C . ASP A 1 99 ? -16.958 -2.986 16.308 1.00 93.00 99 ASP A C 1
ATOM 707 O O . ASP A 1 99 ? -16.825 -3.052 15.081 1.00 93.00 99 ASP A O 1
ATOM 711 N N . ARG A 1 100 ? -16.224 -2.135 17.033 1.00 93.75 100 ARG A N 1
ATOM 712 C CA . ARG A 1 100 ? -15.318 -1.121 16.480 1.00 93.75 100 ARG A CA 1
ATOM 713 C C . ARG A 1 100 ? -13.936 -1.192 17.131 1.00 93.75 100 ARG A C 1
ATOM 715 O O . ARG A 1 100 ? -13.807 -1.527 18.304 1.00 93.75 100 ARG A O 1
ATOM 722 N N . CYS A 1 101 ? -12.893 -0.826 16.392 1.00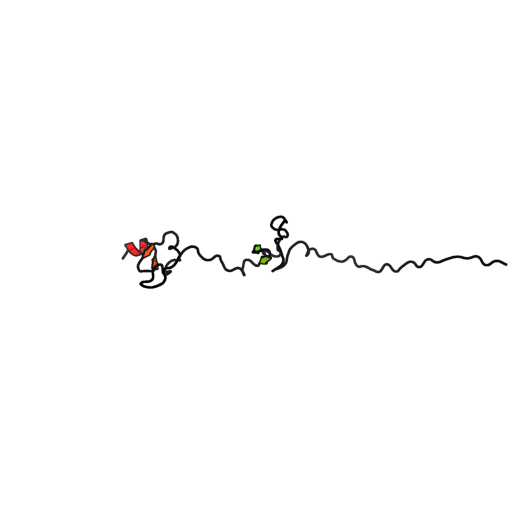 95.12 101 CYS A N 1
ATOM 723 C CA . CYS A 1 101 ? -11.557 -0.665 16.964 1.00 95.12 101 CYS A CA 1
ATOM 724 C C . CYS A 1 101 ? -11.502 0.589 17.842 1.00 95.12 101 CYS A C 1
ATOM 726 O O . CYS A 1 101 ? -11.769 1.689 17.360 1.00 95.12 101 CYS A O 1
ATOM 728 N N . ARG A 1 102 ? -11.154 0.449 19.119 1.00 94.50 102 ARG A N 1
ATOM 729 C CA . ARG A 1 102 ? -11.160 1.544 20.098 1.00 94.50 102 ARG A CA 1
ATOM 730 C C . ARG A 1 102 ? -9.921 1.536 20.970 1.00 94.50 102 ARG A C 1
ATOM 732 O O . ARG A 1 102 ? -9.270 0.504 21.123 1.00 94.50 102 ARG A O 1
ATOM 739 N N . ASP A 1 103 ? -9.623 2.685 21.564 1.00 94.12 103 ASP A N 1
ATOM 740 C CA . ASP A 1 103 ? -8.587 2.768 22.580 1.00 94.12 103 ASP A CA 1
ATOM 741 C C . ASP A 1 103 ? -9.087 2.108 23.874 1.00 94.12 103 ASP A C 1
ATOM 743 O O . ASP A 1 103 ? -10.106 2.532 24.423 1.00 94.12 103 ASP A O 1
ATOM 747 N N . PRO A 1 104 ? -8.365 1.125 24.435 1.00 90.19 104 PRO A N 1
ATOM 748 C CA . PRO A 1 104 ? -8.780 0.463 25.671 1.00 90.19 104 PRO A CA 1
ATOM 749 C C . PRO A 1 104 ? -8.908 1.433 26.859 1.00 90.19 104 PRO A C 1
ATOM 751 O O . PRO A 1 104 ? -9.669 1.173 27.789 1.00 90.19 104 PRO A O 1
ATOM 754 N N . LYS A 1 105 ? -8.202 2.572 26.814 1.00 86.50 105 LYS A N 1
ATOM 755 C CA . LYS A 1 105 ? -8.280 3.640 27.825 1.00 86.50 105 LYS A CA 1
ATOM 756 C C . LYS A 1 105 ? -9.595 4.422 27.777 1.00 86.50 105 LYS A C 1
ATOM 758 O O . LYS A 1 105 ? -10.019 4.939 28.803 1.00 86.50 105 LYS A O 1
ATOM 763 N N . GLU A 1 106 ? -10.218 4.529 26.605 1.00 83.75 106 GLU A N 1
ATOM 764 C CA . GLU A 1 106 ? -11.517 5.195 26.444 1.00 83.75 106 GLU A CA 1
ATOM 765 C C . GLU A 1 106 ? -12.658 4.287 26.927 1.00 83.75 106 GLU A C 1
ATOM 767 O O . GLU A 1 106 ? -13.661 4.781 27.428 1.00 83.75 106 GLU A O 1
ATOM 772 N N . GLU A 1 107 ? -12.473 2.964 26.863 1.00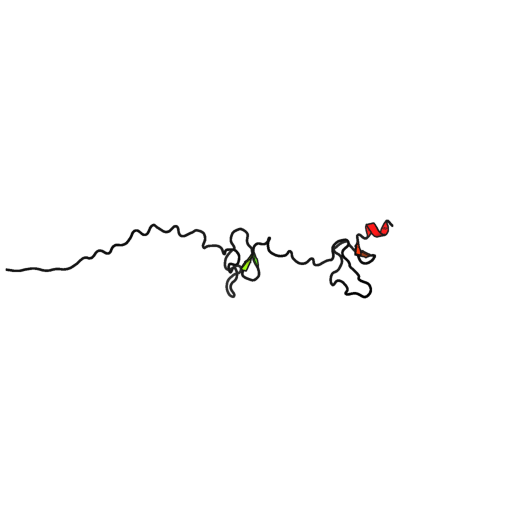 76.81 107 GLU A N 1
ATOM 773 C CA . GLU A 1 107 ? -13.458 1.976 27.326 1.00 76.81 107 GLU A CA 1
ATOM 774 C C . GLU A 1 107 ? -13.463 1.789 28.852 1.00 76.81 107 GLU A C 1
ATOM 776 O O . GLU A 1 107 ? -14.483 1.427 29.424 1.00 76.81 107 GLU A O 1
ATOM 781 N N . THR A 1 108 ? -12.343 2.047 29.537 1.00 61.97 108 THR A N 1
ATOM 782 C CA . THR A 1 108 ? -12.255 1.937 31.011 1.00 61.97 108 THR A CA 1
ATOM 783 C C . THR A 1 108 ? -12.700 3.199 31.753 1.00 61.97 108 THR A C 1
ATOM 785 O O . THR A 1 108 ? -12.787 3.182 32.979 1.00 61.97 108 THR A O 1
ATOM 788 N N . ALA A 1 109 ? -12.964 4.291 31.033 1.00 59.44 109 ALA A N 1
ATOM 789 C CA . ALA A 1 109 ? -13.397 5.568 31.598 1.00 59.44 109 ALA A CA 1
ATOM 790 C C . ALA A 1 109 ? -14.929 5.766 31.590 1.00 59.44 109 ALA A C 1
ATOM 792 O O . ALA A 1 109 ? -15.389 6.844 31.971 1.00 59.44 109 ALA A O 1
ATOM 793 N N . ALA A 1 110 ? -15.690 4.761 31.140 1.00 49.97 110 ALA A N 1
ATOM 794 C CA . ALA A 1 110 ? -17.152 4.772 31.045 1.00 49.97 110 ALA A CA 1
ATOM 795 C C . ALA A 1 110 ? -17.827 4.051 32.222 1.00 49.97 110 ALA A C 1
ATOM 797 O O . ALA A 1 110 ? -17.285 3.021 32.683 1.00 49.97 110 ALA A O 1
#

Foldseek 3Di:
DDDDDDDDDPPDPPDDDPPPPPDPPPQAAEFFGFQPDPPAPVRNGHHPDPFDQDPRGTHDPVPDDDPDDQAAEFFGFQDDVVDDGDPHHHPPQWDCDPRGTHHVVVVVVD

Organism: NCBI:txid43265

pLDDT: mean 77.45, std 18.23, range [35.59, 95.12]